Protein AF-A0A497GL26-F1 (afdb_monomer_lite)

Sequence (88 aa):
MVMRSSFEFKVNVILSILRAASEEGEDISLNELLSSMPDDVNKFCKVIFKDLLSLPPRVFLARLMYSKTWVRPFEVAAKKFLKEVLSK

Radius of gyration: 12.45 Å; chains: 1; bounding box: 36×26×33 Å

Structure (mmCIF, N/CA/C/O backbone):
data_AF-A0A497GL26-F1
#
_entry.id   AF-A0A497GL26-F1
#
loop_
_atom_site.group_PDB
_atom_site.id
_atom_site.type_symbol
_atom_site.label_atom_id
_atom_site.label_alt_id
_atom_site.label_comp_id
_atom_site.label_asym_id
_atom_site.label_entity_id
_atom_site.label_seq_id
_atom_site.pdbx_PDB_ins_code
_atom_site.Cartn_x
_atom_site.Cartn_y
_atom_site.Cartn_z
_atom_site.occupancy
_atom_site.B_iso_or_equiv
_atom_site.auth_seq_id
_atom_site.auth_comp_id
_atom_site.a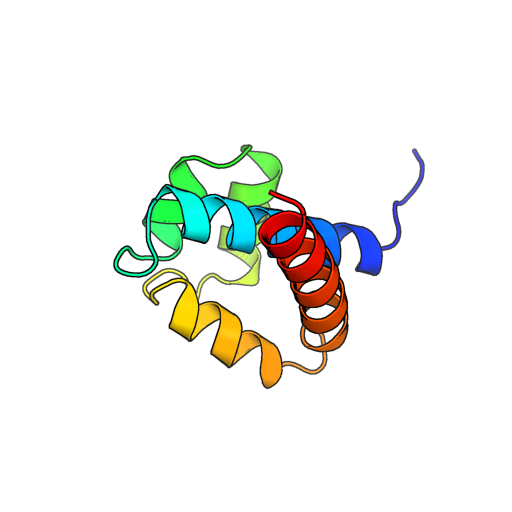uth_asym_id
_atom_site.auth_atom_id
_atom_site.pdbx_PDB_model_num
ATOM 1 N N . MET A 1 1 ? 23.432 12.199 5.876 1.00 39.38 1 MET A N 1
ATOM 2 C CA . MET A 1 1 ? 21.986 12.000 5.646 1.00 39.38 1 MET A CA 1
ATOM 3 C C . MET A 1 1 ? 21.764 10.502 5.531 1.00 39.38 1 MET A C 1
ATOM 5 O O . MET A 1 1 ? 22.213 9.912 4.558 1.00 39.38 1 MET A O 1
ATOM 9 N N . VAL A 1 2 ? 21.266 9.860 6.592 1.00 40.38 2 VAL A N 1
ATOM 10 C CA . VAL A 1 2 ? 21.187 8.392 6.665 1.00 40.38 2 VAL A CA 1
ATOM 11 C C . VAL A 1 2 ? 20.236 7.920 5.575 1.00 40.38 2 VAL A C 1
ATOM 13 O O . VAL A 1 2 ? 19.044 8.222 5.613 1.00 40.38 2 VAL A O 1
ATOM 16 N N . MET A 1 3 ? 20.782 7.217 4.589 1.00 43.38 3 MET A N 1
ATOM 17 C CA . MET A 1 3 ? 20.031 6.513 3.564 1.00 43.38 3 MET A CA 1
ATOM 18 C C . MET A 1 3 ? 19.251 5.402 4.279 1.00 43.38 3 MET A C 1
ATOM 20 O O . MET A 1 3 ? 19.732 4.277 4.385 1.00 43.38 3 MET A O 1
ATOM 24 N N . ARG A 1 4 ? 18.085 5.737 4.863 1.00 50.06 4 ARG A N 1
ATOM 25 C CA . ARG A 1 4 ? 17.099 4.745 5.319 1.00 50.06 4 ARG A CA 1
ATOM 26 C C . ARG A 1 4 ? 16.991 3.731 4.191 1.00 50.06 4 ARG A C 1
ATOM 28 O O . ARG A 1 4 ? 16.802 4.137 3.041 1.00 50.06 4 ARG A O 1
ATOM 35 N N . SER A 1 5 ? 17.231 2.455 4.491 1.00 59.38 5 SER A N 1
ATOM 36 C CA . SER A 1 5 ? 17.352 1.440 3.446 1.00 59.38 5 SER A CA 1
ATOM 37 C C . SER A 1 5 ? 16.142 1.537 2.513 1.00 59.38 5 SER A C 1
ATOM 39 O O . SER A 1 5 ? 15.011 1.731 2.969 1.00 59.38 5 SER A O 1
ATOM 41 N N . SER A 1 6 ? 16.362 1.429 1.199 1.00 83.62 6 SER A N 1
ATOM 42 C CA . SER A 1 6 ? 15.273 1.495 0.211 1.00 83.62 6 SER A CA 1
ATOM 43 C C . SER A 1 6 ? 14.127 0.532 0.553 1.00 83.62 6 SER A C 1
ATOM 45 O O . SER A 1 6 ? 12.984 0.777 0.186 1.00 83.62 6 SER A O 1
ATOM 47 N N . PHE A 1 7 ? 14.417 -0.534 1.304 1.00 92.94 7 PHE A N 1
ATOM 48 C CA . PHE A 1 7 ? 13.448 -1.460 1.868 1.00 92.94 7 PHE A CA 1
ATOM 49 C C . PHE A 1 7 ? 12.534 -0.833 2.933 1.00 92.94 7 PHE A C 1
ATOM 51 O O . PHE A 1 7 ? 11.317 -0.878 2.778 1.00 92.94 7 PHE A O 1
ATOM 58 N N . GLU A 1 8 ? 13.084 -0.240 3.997 1.00 94.00 8 GLU A N 1
ATOM 59 C CA . GLU A 1 8 ? 12.287 0.370 5.075 1.00 94.00 8 GLU A CA 1
ATOM 60 C C . GLU A 1 8 ? 11.395 1.493 4.560 1.00 94.00 8 GLU A C 1
ATOM 62 O O . GLU A 1 8 ? 10.240 1.606 4.969 1.00 94.00 8 GLU A O 1
ATOM 67 N N . PHE A 1 9 ? 11.908 2.293 3.624 1.00 91.75 9 PHE A N 1
ATOM 68 C CA . PHE A 1 9 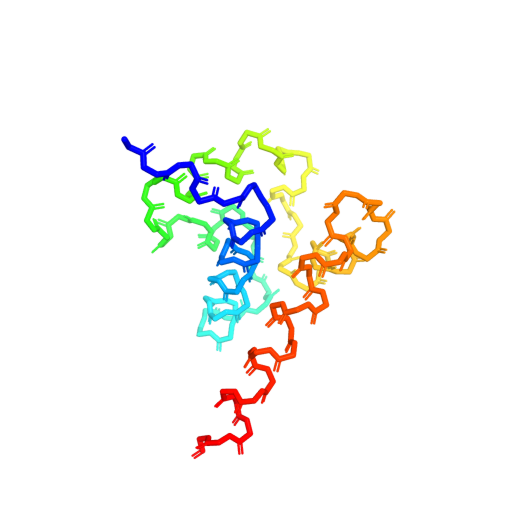? 11.108 3.323 2.978 1.00 91.75 9 PHE A CA 1
ATOM 69 C C . PHE A 1 9 ? 9.899 2.720 2.248 1.00 91.75 9 PHE A C 1
ATOM 71 O O . PHE A 1 9 ? 8.773 3.151 2.481 1.00 91.75 9 PHE A O 1
ATOM 78 N N . LYS A 1 10 ? 10.097 1.664 1.446 1.00 94.00 10 LYS A N 1
ATOM 79 C CA . LYS A 1 10 ? 8.996 0.953 0.770 1.00 94.00 10 LYS A CA 1
ATOM 80 C C . LYS A 1 10 ? 7.988 0.364 1.754 1.00 94.00 10 LYS A C 1
ATOM 82 O O . LYS A 1 10 ? 6.790 0.469 1.516 1.00 94.00 10 LYS A O 1
ATOM 87 N N . VAL A 1 11 ? 8.459 -0.232 2.852 1.00 96.75 11 VAL A N 1
ATOM 88 C CA . VAL A 1 11 ? 7.585 -0.748 3.919 1.00 96.75 11 VAL A CA 1
ATOM 89 C C . VAL A 1 11 ? 6.713 0.373 4.474 1.00 96.75 11 VAL A C 1
ATOM 91 O O . VAL A 1 11 ? 5.507 0.193 4.603 1.00 96.75 11 VAL A O 1
ATOM 94 N N . ASN A 1 12 ? 7.303 1.531 4.772 1.00 95.25 12 ASN A N 1
ATOM 95 C CA . ASN A 1 12 ? 6.567 2.663 5.327 1.00 95.25 12 ASN A CA 1
ATOM 96 C C . ASN A 1 12 ? 5.562 3.243 4.327 1.00 95.25 12 ASN A C 1
ATOM 98 O O . ASN A 1 12 ? 4.446 3.543 4.727 1.00 95.25 12 ASN A O 1
ATOM 102 N N . VAL A 1 13 ? 5.911 3.333 3.038 1.00 95.06 13 VAL A N 1
ATOM 103 C CA . VAL A 1 13 ? 4.975 3.759 1.983 1.00 95.06 13 VAL A CA 1
ATOM 104 C C . VAL A 1 13 ? 3.750 2.844 1.936 1.00 95.06 13 VAL A C 1
ATOM 106 O O . VAL A 1 13 ? 2.623 3.324 1.989 1.00 95.06 13 VAL A O 1
ATOM 109 N N . ILE A 1 14 ? 3.952 1.525 1.890 1.00 96.50 14 ILE A N 1
ATOM 110 C CA . ILE A 1 14 ? 2.836 0.569 1.850 1.00 96.50 14 ILE A CA 1
ATOM 111 C C . ILE A 1 14 ? 2.016 0.630 3.139 1.00 96.50 14 ILE A C 1
ATOM 113 O O . ILE A 1 14 ? 0.792 0.575 3.087 1.00 96.50 14 ILE A O 1
ATOM 117 N N . LEU A 1 15 ? 2.674 0.754 4.293 1.00 97.06 15 LEU A N 1
ATOM 118 C CA . LEU A 1 15 ? 1.991 0.866 5.578 1.00 97.06 15 LEU A CA 1
ATOM 119 C C . LEU A 1 15 ? 1.113 2.122 5.639 1.00 97.06 15 LEU A C 1
ATOM 121 O O . LEU A 1 15 ? -0.016 2.040 6.112 1.00 97.06 15 LEU A O 1
ATOM 125 N N . SER A 1 16 ? 1.588 3.257 5.119 1.00 95.62 16 SER A N 1
ATOM 126 C CA . SER A 1 16 ? 0.771 4.466 4.985 1.00 95.62 1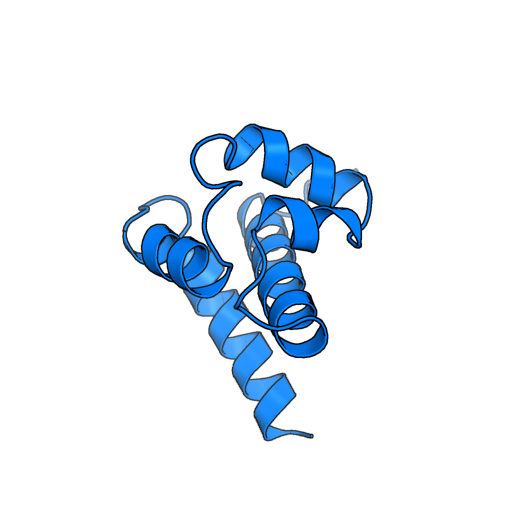6 SER A CA 1
ATOM 127 C C . SER A 1 16 ? -0.442 4.233 4.083 1.00 95.62 16 SER A C 1
ATOM 129 O O . SER A 1 16 ? -1.531 4.677 4.426 1.00 95.62 16 SER A O 1
ATOM 131 N N . ILE A 1 17 ? -0.282 3.503 2.971 1.00 95.94 17 ILE A N 1
ATOM 132 C CA . ILE A 1 17 ? -1.391 3.166 2.055 1.00 95.94 17 ILE A CA 1
ATOM 133 C C . ILE A 1 17 ? -2.423 2.277 2.741 1.00 95.94 17 ILE A C 1
ATOM 135 O O . ILE A 1 17 ? -3.610 2.559 2.638 1.00 95.94 17 ILE A O 1
ATOM 139 N N . LEU A 1 18 ? -1.990 1.255 3.479 1.00 96.75 18 LEU A N 1
ATOM 140 C CA . LEU A 1 18 ? -2.888 0.384 4.243 1.00 96.75 18 LEU A CA 1
ATOM 141 C C . LEU A 1 18 ? -3.693 1.165 5.288 1.00 96.75 18 LEU A C 1
ATOM 143 O O . LEU A 1 18 ? -4.898 0.970 5.406 1.00 96.75 18 LEU A O 1
ATOM 147 N N . ARG A 1 19 ? -3.038 2.072 6.022 1.00 95.81 19 ARG A N 1
ATOM 148 C CA . ARG A 1 19 ? -3.703 2.913 7.027 1.00 95.81 19 ARG A CA 1
ATOM 149 C C . ARG A 1 19 ? -4.721 3.852 6.395 1.00 95.81 19 ARG A C 1
ATOM 151 O O . ARG A 1 19 ? -5.869 3.839 6.812 1.00 95.81 19 ARG A O 1
ATOM 158 N N . ALA A 1 20 ? -4.322 4.587 5.359 1.00 95.19 20 ALA A N 1
ATOM 159 C CA . ALA A 1 20 ? -5.227 5.497 4.668 1.00 95.19 20 ALA A CA 1
ATOM 160 C C . ALA A 1 20 ? -6.418 4.743 4.058 1.00 95.19 20 ALA A C 1
ATOM 162 O O . ALA A 1 20 ? -7.552 5.171 4.210 1.00 95.19 20 ALA A O 1
ATOM 163 N N . ALA A 1 21 ? -6.191 3.590 3.417 1.00 95.50 21 ALA A N 1
ATOM 164 C CA . ALA A 1 21 ? -7.272 2.789 2.839 1.00 95.50 21 ALA A CA 1
ATOM 165 C C . ALA A 1 21 ? -8.243 2.251 3.907 1.00 95.50 21 ALA A C 1
ATOM 167 O O . ALA A 1 21 ? -9.432 2.108 3.645 1.00 95.50 21 ALA A O 1
ATOM 168 N N . SER A 1 22 ? -7.752 1.986 5.121 1.00 94.69 22 SER A N 1
ATOM 169 C CA . SER A 1 22 ? -8.593 1.595 6.256 1.00 94.69 22 SER A CA 1
ATOM 170 C C . SER A 1 22 ? -9.451 2.735 6.808 1.00 94.69 22 SER A C 1
ATOM 172 O O . SER A 1 22 ? -10.430 2.449 7.493 1.00 94.69 22 SER A O 1
ATOM 174 N N . GLU A 1 23 ? -9.062 3.988 6.578 1.00 93.31 23 GLU A N 1
ATOM 175 C CA . GLU A 1 23 ? -9.767 5.184 7.054 1.00 93.31 23 GLU A CA 1
ATOM 176 C C . GLU A 1 23 ? -10.733 5.718 5.986 1.00 93.31 23 GLU A C 1
ATOM 178 O O . GLU A 1 23 ? -11.902 5.953 6.276 1.00 93.31 23 GLU A O 1
ATOM 183 N N . GLU A 1 24 ? -10.265 5.836 4.742 1.00 92.81 24 GLU A N 1
ATOM 184 C CA . GLU A 1 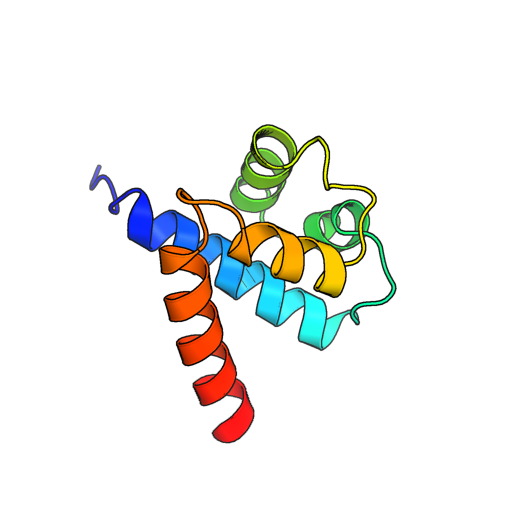24 ? -11.000 6.415 3.606 1.00 92.81 24 GLU A CA 1
ATOM 185 C C . GLU A 1 24 ? -11.834 5.381 2.828 1.00 92.81 24 GLU A C 1
ATOM 187 O O . GLU A 1 24 ? -12.682 5.729 2.005 1.00 92.81 24 GLU A O 1
ATOM 192 N N . GLY A 1 25 ? -11.597 4.091 3.076 1.00 90.25 25 GLY A N 1
ATOM 193 C CA . GLY A 1 25 ? -12.220 2.985 2.359 1.00 90.25 25 GLY A CA 1
ATOM 194 C C . GLY A 1 25 ? -11.437 2.529 1.125 1.00 90.25 25 GLY A C 1
ATOM 195 O O . GLY A 1 25 ? -10.560 3.206 0.586 1.00 90.25 25 GLY A O 1
ATOM 196 N N . GLU A 1 26 ? -11.762 1.324 0.658 1.00 92.12 26 GLU A N 1
ATOM 197 C CA . GLU A 1 26 ? -11.040 0.667 -0.437 1.00 92.12 26 GLU A CA 1
ATOM 198 C C . GLU A 1 26 ? -11.710 0.832 -1.808 1.00 92.12 26 GLU A C 1
ATOM 200 O O . GLU A 1 26 ? -11.191 0.279 -2.776 1.00 92.12 26 GLU A O 1
ATOM 205 N N . ASP A 1 27 ? -12.843 1.540 -1.900 1.00 91.69 27 ASP A N 1
ATOM 206 C CA . ASP A 1 27 ? -13.651 1.725 -3.122 1.00 91.69 27 ASP A CA 1
ATOM 207 C C . ASP A 1 27 ? -13.334 3.004 -3.916 1.00 91.69 27 ASP A C 1
ATOM 209 O O . ASP A 1 27 ? -13.914 3.230 -4.977 1.00 91.69 27 ASP A O 1
ATOM 213 N N . ILE A 1 28 ? -12.383 3.810 -3.448 1.00 95.19 28 ILE A N 1
ATOM 214 C CA . ILE A 1 28 ? -11.825 4.949 -4.193 1.00 95.19 28 ILE A CA 1
ATOM 215 C C . ILE A 1 28 ? -10.618 4.516 -5.027 1.00 95.19 28 ILE A C 1
ATOM 217 O O . ILE A 1 28 ? -10.067 3.439 -4.812 1.00 95.19 28 ILE A O 1
ATOM 221 N N . SER A 1 29 ? -10.162 5.339 -5.971 1.00 97.31 29 SER A N 1
ATOM 222 C CA . SER A 1 29 ? -8.909 5.073 -6.685 1.00 97.31 29 SER A CA 1
ATOM 223 C C . SER A 1 29 ? -7.681 5.317 -5.800 1.00 97.31 29 SER A C 1
ATOM 225 O O . SER A 1 29 ? -7.692 6.135 -4.878 1.00 97.31 29 SER A O 1
ATOM 227 N N . LEU A 1 30 ? -6.564 4.658 -6.120 1.00 96.88 30 LEU A N 1
ATOM 228 C CA . LEU A 1 30 ? -5.284 4.928 -5.468 1.00 96.88 30 LEU A CA 1
ATOM 229 C C . LEU A 1 30 ? -4.872 6.402 -5.620 1.00 96.88 30 LEU A C 1
ATOM 231 O O . LEU A 1 30 ? -4.300 6.969 -4.699 1.00 96.88 30 LEU A O 1
ATOM 235 N N . ASN A 1 31 ? -5.162 7.049 -6.752 1.00 97.00 31 ASN A N 1
ATOM 236 C CA . ASN A 1 31 ? -4.863 8.469 -6.948 1.00 97.00 31 ASN A CA 1
ATOM 237 C C . ASN A 1 31 ? -5.616 9.379 -5.966 1.00 97.00 31 ASN A C 1
ATOM 239 O O . ASN A 1 31 ? -5.032 10.330 -5.442 1.00 97.00 31 ASN A O 1
ATOM 243 N N . GLU A 1 32 ? -6.898 9.096 -5.732 1.00 96.69 32 GLU A N 1
ATOM 244 C CA . GLU A 1 32 ? -7.709 9.810 -4.743 1.00 96.69 32 GLU A CA 1
ATOM 245 C C . GLU A 1 32 ? -7.144 9.589 -3.340 1.00 96.69 32 GLU A C 1
ATOM 247 O O . GLU A 1 32 ? -6.849 10.564 -2.651 1.00 96.69 32 GLU A O 1
ATOM 252 N N . LEU A 1 33 ? -6.850 8.335 -2.977 1.00 96.62 33 LEU A N 1
ATOM 253 C CA . LEU A 1 33 ? -6.246 7.996 -1.687 1.00 96.62 33 LEU A CA 1
ATOM 254 C C . LEU A 1 33 ? -4.905 8.713 -1.454 1.00 96.62 33 LEU A C 1
ATOM 256 O O . LEU A 1 33 ? -4.645 9.244 -0.381 1.00 96.62 33 LEU A O 1
ATOM 260 N N . LEU A 1 34 ? -4.027 8.750 -2.460 1.00 95.62 34 LEU A N 1
ATOM 261 C CA . LEU A 1 34 ? -2.715 9.396 -2.346 1.00 95.62 34 LEU A CA 1
ATOM 262 C C . LEU A 1 34 ? -2.810 10.917 -2.184 1.00 95.62 34 LEU A C 1
ATOM 264 O O . LEU A 1 34 ? -1.839 11.543 -1.765 1.00 95.62 34 LEU A O 1
ATOM 268 N N . SER A 1 35 ? -3.943 11.527 -2.534 1.00 93.31 35 SER A N 1
ATOM 269 C CA . SER A 1 35 ? -4.106 12.982 -2.484 1.00 93.31 35 SER A CA 1
ATOM 270 C C . SER A 1 35 ? -4.278 13.512 -1.056 1.00 93.31 35 SER A C 1
ATOM 272 O O . SER A 1 35 ? -4.029 14.693 -0.834 1.00 93.31 35 SER A O 1
ATOM 274 N N . SER A 1 36 ? -4.616 12.651 -0.090 1.00 90.00 36 SER A N 1
ATOM 275 C CA . SER A 1 36 ? -4.625 12.974 1.345 1.00 90.00 36 SER A CA 1
ATOM 276 C C . SER A 1 36 ? -3.299 12.654 2.057 1.00 90.00 36 SER A C 1
ATOM 278 O O . SER A 1 36 ? -3.152 12.915 3.250 1.00 90.00 36 SER A O 1
ATOM 280 N N . MET A 1 37 ? -2.308 12.103 1.346 1.00 91.50 37 MET A N 1
ATOM 281 C CA . MET A 1 37 ? -1.021 11.704 1.920 1.00 91.50 37 MET A CA 1
ATOM 282 C C . MET A 1 37 ? 0.036 12.815 1.893 1.00 91.50 37 MET A C 1
ATOM 284 O O . MET A 1 37 ? -0.046 13.717 1.059 1.00 91.50 37 MET A O 1
ATOM 288 N N . PRO A 1 38 ? 1.098 12.708 2.725 1.00 92.00 38 PRO A N 1
ATOM 289 C CA . PRO A 1 38 ? 2.264 13.581 2.631 1.00 92.00 38 PRO A CA 1
ATOM 290 C C . PRO A 1 38 ? 2.822 13.689 1.204 1.00 92.00 38 PRO A C 1
ATOM 292 O O . PRO A 1 38 ? 2.930 12.691 0.485 1.00 92.00 38 PRO A O 1
ATOM 295 N N . ASP A 1 39 ? 3.206 14.905 0.811 1.00 91.25 39 ASP A N 1
ATOM 296 C CA . ASP A 1 39 ? 3.637 15.253 -0.549 1.00 91.25 39 ASP A CA 1
ATOM 297 C C . ASP A 1 39 ? 4.759 14.366 -1.101 1.00 91.25 39 ASP A C 1
ATOM 299 O O . ASP A 1 39 ? 4.788 14.057 -2.295 1.00 91.25 39 ASP A O 1
ATOM 303 N N . ASP A 1 40 ? 5.706 13.972 -0.253 1.00 87.88 40 ASP A N 1
ATOM 304 C CA . ASP A 1 40 ? 6.830 13.116 -0.620 1.00 87.88 40 ASP A CA 1
ATOM 305 C C . ASP A 1 40 ? 6.367 11.693 -0.963 1.00 87.88 40 ASP A C 1
ATOM 307 O O . ASP A 1 40 ? 6.758 11.150 -2.001 1.00 87.88 40 ASP A O 1
ATOM 311 N N . VAL A 1 41 ? 5.476 11.120 -0.149 1.00 90.19 41 VAL A N 1
ATOM 312 C CA . VAL A 1 41 ? 4.851 9.812 -0.396 1.00 90.19 41 VAL A CA 1
ATOM 313 C C . VAL A 1 41 ? 3.970 9.863 -1.641 1.00 90.19 41 VAL A C 1
ATOM 315 O O . VAL A 1 41 ? 4.080 8.983 -2.496 1.00 90.19 41 VAL A O 1
ATOM 318 N N . ASN A 1 42 ? 3.147 10.904 -1.781 1.00 93.12 42 ASN A N 1
ATOM 319 C CA . ASN A 1 42 ? 2.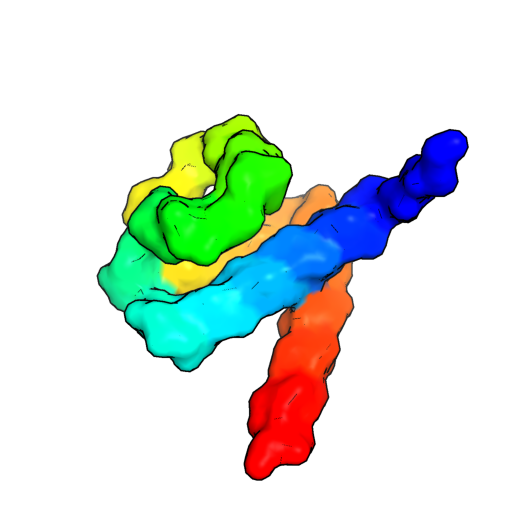261 11.101 -2.926 1.00 93.12 42 ASN A CA 1
ATOM 320 C C . ASN A 1 42 ? 3.058 11.168 -4.240 1.00 93.12 42 ASN A C 1
ATOM 322 O O . ASN A 1 42 ? 2.841 10.359 -5.148 1.00 93.12 42 ASN A O 1
ATOM 326 N N . LYS A 1 43 ? 4.055 12.062 -4.325 1.00 93.12 43 LYS A N 1
ATOM 327 C CA . LYS A 1 43 ? 4.916 12.201 -5.514 1.00 93.12 43 LYS A CA 1
ATOM 328 C C . LYS A 1 43 ? 5.649 10.904 -5.836 1.00 93.12 43 LYS A C 1
ATOM 330 O O . LYS A 1 43 ? 5.658 10.481 -6.992 1.00 93.12 43 LYS A O 1
ATOM 335 N N . PHE A 1 44 ? 6.229 10.254 -4.828 1.00 92.50 44 PHE A N 1
ATOM 336 C CA . PHE A 1 44 ? 6.912 8.979 -5.013 1.00 92.50 44 PHE A CA 1
ATOM 337 C C . PHE A 1 44 ? 5.971 7.913 -5.592 1.00 92.50 44 PHE A C 1
ATOM 339 O O . PHE A 1 44 ? 6.298 7.281 -6.598 1.00 92.50 44 PHE A O 1
ATOM 346 N N . CYS A 1 45 ? 4.781 7.749 -5.012 1.00 93.94 45 CYS A N 1
ATOM 347 C CA . CYS A 1 45 ? 3.811 6.759 -5.469 1.00 93.94 45 CYS A CA 1
ATOM 348 C C . CYS A 1 45 ? 3.310 7.056 -6.884 1.00 93.94 45 CYS A C 1
ATOM 350 O O . CYS A 1 45 ? 3.215 6.134 -7.689 1.00 93.94 45 CYS A O 1
ATOM 352 N N . LYS A 1 46 ? 3.064 8.325 -7.229 1.00 94.69 46 LYS A N 1
ATOM 353 C CA . LYS A 1 46 ? 2.642 8.715 -8.583 1.00 94.69 46 LYS A CA 1
ATOM 354 C C . LYS A 1 46 ? 3.688 8.421 -9.651 1.00 94.69 46 LYS A C 1
ATOM 356 O O . LYS A 1 46 ? 3.323 8.054 -10.762 1.00 94.69 46 LYS A O 1
ATOM 361 N N . VAL A 1 47 ? 4.975 8.531 -9.325 1.00 94.75 47 VAL A N 1
ATOM 362 C CA . VAL A 1 47 ? 6.060 8.178 -10.254 1.00 94.75 47 VAL A CA 1
ATOM 363 C C . VAL A 1 47 ? 6.185 6.663 -10.405 1.00 94.75 47 VAL A C 1
ATOM 365 O O . VAL A 1 47 ? 6.264 6.147 -11.518 1.00 94.75 47 VAL A O 1
ATOM 368 N N . ILE A 1 48 ? 6.204 5.942 -9.287 1.00 94.88 48 ILE A N 1
ATOM 369 C CA . ILE A 1 4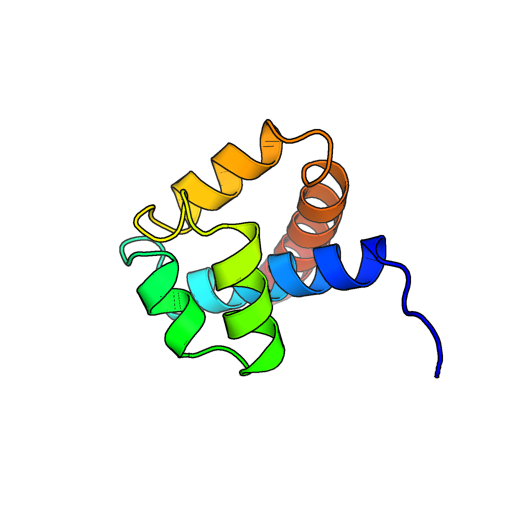8 ? 6.508 4.508 -9.262 1.00 94.88 48 ILE A CA 1
ATOM 370 C C . ILE A 1 48 ? 5.318 3.645 -9.693 1.00 94.88 48 ILE A C 1
ATOM 372 O O . ILE A 1 48 ? 5.508 2.621 -10.346 1.00 94.88 48 ILE A O 1
ATOM 376 N N . PHE A 1 49 ? 4.099 4.043 -9.335 1.00 94.75 49 PHE A N 1
ATOM 377 C CA . PHE A 1 49 ? 2.870 3.279 -9.552 1.00 94.75 49 PHE A CA 1
ATOM 378 C C . PHE A 1 49 ? 1.942 3.938 -10.570 1.00 94.75 49 PHE A C 1
ATOM 380 O O . PHE A 1 49 ? 0.739 3.696 -10.530 1.00 94.75 49 PHE A O 1
ATOM 387 N N . LYS A 1 50 ? 2.487 4.749 -11.487 1.00 94.62 50 LYS A N 1
ATOM 388 C CA . LYS A 1 50 ? 1.723 5.524 -12.480 1.00 94.62 50 LYS A CA 1
ATOM 389 C C . LYS A 1 50 ? 0.625 4.712 -13.189 1.00 94.62 50 LYS A C 1
ATOM 391 O O . LYS A 1 50 ? -0.487 5.200 -13.349 1.00 94.62 50 LYS A O 1
ATOM 396 N N . ASP A 1 51 ? 0.913 3.453 -13.528 1.00 94.94 51 ASP A N 1
ATOM 397 C CA . ASP A 1 51 ? 0.013 2.577 -14.293 1.00 94.94 51 ASP A CA 1
ATOM 398 C C . ASP A 1 51 ? -1.050 1.889 -13.413 1.00 94.94 51 ASP A C 1
ATOM 400 O O . ASP A 1 51 ? -1.907 1.165 -13.912 1.00 94.94 51 ASP A O 1
ATOM 404 N N . LEU A 1 52 ? -0.985 2.082 -12.093 1.00 95.56 52 LEU A N 1
ATOM 405 C CA . LEU A 1 52 ? -1.882 1.484 -11.101 1.00 95.56 52 LEU A CA 1
ATOM 406 C C . LEU A 1 52 ? -2.730 2.535 -10.370 1.00 95.56 52 LEU A C 1
ATOM 408 O O . LEU A 1 52 ? -3.526 2.175 -9.508 1.00 95.56 52 LEU A O 1
ATOM 412 N N . LEU A 1 53 ? -2.573 3.822 -10.695 1.00 96.62 53 LEU A N 1
ATOM 413 C CA . LEU A 1 53 ? -3.212 4.933 -9.982 1.00 96.62 53 LEU A CA 1
ATOM 414 C C . LEU A 1 53 ? -4.743 4.928 -10.060 1.00 96.62 53 LEU A C 1
ATOM 416 O O . LEU A 1 53 ? -5.398 5.416 -9.144 1.00 96.62 53 LEU A O 1
ATOM 420 N N . SER A 1 54 ? -5.313 4.383 -11.134 1.00 96.81 54 SER A N 1
ATOM 421 C CA . SER A 1 54 ? -6.764 4.250 -11.304 1.00 96.81 54 SER A CA 1
ATOM 422 C C . SER A 1 54 ? -7.354 3.040 -10.578 1.00 96.81 54 SER A C 1
ATOM 424 O O . SER A 1 54 ? -8.574 2.918 -10.497 1.00 96.81 54 SER A O 1
ATOM 426 N N . LEU A 1 55 ? -6.518 2.129 -10.071 1.00 97.00 55 LEU A N 1
ATOM 427 C CA . LEU A 1 55 ? -6.993 0.929 -9.394 1.00 97.00 55 LEU A CA 1
ATOM 428 C C . LEU A 1 55 ? -7.422 1.253 -7.960 1.00 97.00 55 LEU A C 1
ATOM 430 O O . LEU A 1 55 ? -6.763 2.061 -7.301 1.00 97.00 55 LEU A O 1
ATOM 434 N N . PRO A 1 56 ? -8.448 0.568 -7.433 1.00 97.19 56 PRO A N 1
ATOM 435 C CA . PRO A 1 56 ? -8.764 0.649 -6.016 1.00 97.19 56 PRO A CA 1
ATOM 436 C C . PRO A 1 56 ? -7.618 0.109 -5.141 1.00 97.19 56 PRO A C 1
ATOM 438 O O . PRO A 1 56 ? -6.938 -0.837 -5.571 1.00 97.19 56 PRO A O 1
ATOM 441 N N . PRO A 1 57 ? -7.409 0.627 -3.912 1.00 96.00 57 PRO A N 1
ATOM 442 C CA . PRO A 1 57 ? -6.340 0.204 -3.007 1.00 96.00 57 PRO A CA 1
ATOM 443 C C . PRO A 1 57 ? -6.212 -1.314 -2.868 1.00 96.00 57 PRO A C 1
ATOM 445 O O . PRO A 1 57 ? -5.115 -1.849 -3.020 1.00 96.00 57 PRO A O 1
ATOM 448 N N . ARG A 1 58 ? -7.328 -2.034 -2.700 1.00 95.12 58 ARG A N 1
ATOM 449 C CA . ARG A 1 58 ? -7.336 -3.506 -2.610 1.00 95.12 58 ARG A CA 1
ATOM 450 C C . ARG A 1 58 ? -6.719 -4.197 -3.825 1.00 95.12 58 ARG A C 1
ATOM 452 O O . ARG A 1 58 ? -5.948 -5.146 -3.690 1.00 95.12 58 ARG A O 1
ATOM 459 N N . VAL A 1 59 ? -7.019 -3.700 -5.027 1.00 96.44 59 VAL A N 1
ATOM 460 C CA . VAL A 1 59 ? -6.515 -4.266 -6.284 1.00 96.44 59 VAL A CA 1
ATOM 461 C C . VAL A 1 59 ? -5.044 -3.904 -6.450 1.00 96.44 59 VAL A C 1
ATOM 463 O O . VAL A 1 59 ? -4.238 -4.765 -6.796 1.00 96.44 59 VAL A O 1
ATOM 466 N N . PHE A 1 60 ? -4.668 -2.659 -6.148 1.00 96.25 60 PHE A N 1
ATOM 467 C CA . PHE A 1 60 ? -3.272 -2.226 -6.124 1.00 96.25 60 PHE A CA 1
ATOM 468 C C . PHE A 1 60 ? -2.416 -3.104 -5.195 1.00 96.25 60 PHE A C 1
ATOM 470 O O . PHE A 1 60 ? -1.388 -3.632 -5.622 1.00 96.25 60 PHE A O 1
ATOM 477 N N . LEU A 1 61 ? -2.859 -3.326 -3.956 1.00 94.56 61 LEU A N 1
ATOM 478 C CA . LEU A 1 61 ? -2.157 -4.156 -2.974 1.00 94.56 61 LEU A CA 1
ATOM 479 C C . LEU A 1 61 ? -2.031 -5.608 -3.453 1.00 94.56 61 LEU A C 1
ATOM 481 O O . LEU A 1 61 ? -0.946 -6.188 -3.387 1.00 94.56 61 LEU A O 1
ATOM 485 N N . ALA A 1 62 ? -3.093 -6.172 -4.037 1.00 95.19 62 ALA A N 1
ATOM 486 C CA . ALA A 1 62 ? -3.035 -7.492 -4.661 1.00 95.19 62 ALA A CA 1
ATOM 487 C C . ALA A 1 62 ? -2.020 -7.547 -5.819 1.00 95.19 62 ALA A C 1
ATOM 489 O O . ALA A 1 62 ? -1.313 -8.541 -5.976 1.00 95.19 62 ALA A O 1
ATOM 490 N N . ARG A 1 63 ? -1.879 -6.476 -6.614 1.00 94.88 63 ARG A N 1
ATOM 491 C CA . ARG A 1 63 ? -0.857 -6.389 -7.674 1.00 94.88 63 ARG A CA 1
ATOM 492 C C . ARG A 1 63 ? 0.565 -6.371 -7.111 1.00 94.88 63 ARG A C 1
ATOM 494 O O . ARG A 1 63 ? 1.450 -6.961 -7.735 1.00 94.88 63 ARG A O 1
ATOM 501 N N . LEU A 1 64 ? 0.794 -5.764 -5.942 1.00 94.12 64 LEU A N 1
ATOM 502 C CA . LEU A 1 64 ? 2.119 -5.748 -5.307 1.00 94.12 64 LEU A CA 1
ATOM 503 C C . LEU A 1 64 ? 2.627 -7.150 -4.953 1.00 94.12 64 LEU A C 1
ATOM 505 O O . LEU A 1 64 ? 3.834 -7.383 -5.038 1.00 94.12 64 LEU A O 1
ATOM 509 N N . MET A 1 65 ? 1.733 -8.095 -4.645 1.00 93.69 65 MET A N 1
ATOM 510 C CA . MET A 1 65 ? 2.098 -9.492 -4.367 1.00 93.69 65 MET A CA 1
ATOM 511 C C . MET A 1 65 ? 2.795 -10.185 -5.540 1.00 93.69 65 MET A C 1
ATOM 513 O O . MET A 1 65 ? 3.613 -11.078 -5.336 1.00 93.69 65 MET A O 1
ATOM 517 N N . TYR A 1 66 ? 2.528 -9.746 -6.770 1.00 93.25 66 TYR A N 1
ATOM 518 C CA . TYR A 1 66 ? 3.156 -10.293 -7.974 1.00 93.25 66 TYR A CA 1
ATOM 519 C C . TYR A 1 66 ? 4.457 -9.576 -8.350 1.00 93.25 66 TYR A C 1
ATOM 521 O O . TYR A 1 66 ? 5.123 -9.948 -9.318 1.00 93.25 66 TYR A O 1
ATOM 529 N N . SER A 1 67 ? 4.846 -8.538 -7.607 1.00 93.38 67 SER A N 1
ATOM 530 C CA . SER A 1 67 ? 6.061 -7.786 -7.881 1.00 93.38 67 SER A CA 1
ATOM 531 C C . SER A 1 67 ? 7.225 -8.278 -7.030 1.00 93.38 67 SER A C 1
ATOM 533 O O . SER A 1 67 ? 7.244 -8.090 -5.814 1.00 93.38 67 SER A O 1
ATOM 535 N N . LYS A 1 68 ? 8.276 -8.791 -7.682 1.00 93.44 68 LYS A N 1
ATOM 536 C CA . LYS A 1 68 ? 9.533 -9.196 -7.018 1.00 93.44 68 LYS A CA 1
ATOM 537 C C . LYS A 1 68 ? 10.137 -8.083 -6.149 1.00 93.44 68 LYS A C 1
ATOM 539 O O . LYS A 1 68 ? 10.770 -8.361 -5.138 1.00 93.44 68 LYS A O 1
ATOM 544 N N . THR A 1 69 ? 9.919 -6.826 -6.530 1.00 92.88 69 THR A N 1
ATOM 545 C CA . THR A 1 69 ? 10.471 -5.645 -5.850 1.00 92.88 69 THR A CA 1
ATOM 546 C C . THR A 1 69 ? 9.649 -5.205 -4.635 1.00 92.88 69 THR A C 1
ATOM 548 O O . THR A 1 69 ? 10.200 -4.558 -3.739 1.00 92.88 69 THR A O 1
ATOM 551 N N . TRP A 1 70 ? 8.350 -5.517 -4.611 1.00 95.25 70 TRP A N 1
ATOM 552 C CA . TRP A 1 70 ? 7.392 -4.967 -3.644 1.00 95.25 70 TRP A CA 1
ATOM 553 C C . TRP A 1 70 ? 6.745 -6.013 -2.738 1.00 95.25 70 TRP A C 1
ATOM 555 O O . TRP A 1 70 ? 6.303 -5.643 -1.654 1.00 95.25 70 TRP A O 1
ATOM 565 N N . VAL A 1 71 ? 6.776 -7.299 -3.105 1.00 96.94 71 VAL A N 1
ATOM 566 C CA . VAL A 1 71 ? 6.176 -8.387 -2.318 1.00 96.94 71 VAL A CA 1
ATOM 567 C C . VAL A 1 71 ? 6.721 -8.434 -0.891 1.00 96.94 71 VAL A C 1
ATOM 569 O O . VAL A 1 71 ? 5.955 -8.428 0.067 1.00 96.94 71 VAL A O 1
ATOM 572 N N . ARG A 1 72 ? 8.047 -8.376 -0.711 1.00 97.06 72 ARG A N 1
ATOM 573 C CA . ARG A 1 72 ? 8.643 -8.471 0.627 1.00 97.06 72 ARG A CA 1
ATOM 574 C C . ARG A 1 72 ? 8.379 -7.232 1.496 1.00 97.06 72 ARG A C 1
ATOM 576 O O . ARG A 1 72 ? 8.012 -7.412 2.657 1.00 97.06 72 ARG A O 1
ATOM 583 N N . PRO A 1 73 ? 8.527 -5.990 0.990 1.00 96.94 73 PRO A N 1
ATOM 584 C CA . PRO A 1 73 ? 8.061 -4.809 1.714 1.00 96.94 73 PRO A CA 1
ATOM 585 C C . PRO A 1 73 ? 6.572 -4.867 2.074 1.00 96.94 73 PRO A C 1
ATOM 587 O O . PRO A 1 73 ? 6.211 -4.509 3.195 1.00 96.94 73 PRO A O 1
ATOM 590 N N . PHE A 1 74 ? 5.727 -5.353 1.157 1.00 97.25 74 PHE A N 1
ATOM 591 C CA . PHE A 1 74 ? 4.290 -5.490 1.383 1.00 97.25 74 PHE A CA 1
ATOM 592 C C . PHE A 1 74 ? 3.988 -6.451 2.531 1.00 97.25 74 PHE A C 1
ATOM 594 O O . PHE A 1 74 ? 3.283 -6.070 3.457 1.00 97.25 74 PHE A O 1
ATOM 601 N N . GLU A 1 75 ? 4.579 -7.648 2.537 1.00 97.75 75 GLU A N 1
ATOM 602 C CA . GLU A 1 75 ? 4.385 -8.626 3.614 1.00 97.75 75 GLU A CA 1
ATOM 603 C C . GLU A 1 75 ? 4.728 -8.054 4.996 1.00 97.75 75 GLU A C 1
ATOM 605 O O . GLU A 1 75 ? 4.024 -8.300 5.977 1.00 97.75 75 GLU A O 1
ATOM 610 N N . VAL A 1 76 ? 5.821 -7.291 5.093 1.00 98.06 76 VAL A N 1
ATOM 611 C CA . VAL A 1 76 ? 6.239 -6.669 6.357 1.00 98.06 76 VAL A CA 1
ATOM 612 C C . VAL A 1 76 ? 5.262 -5.569 6.771 1.00 98.06 76 VAL A C 1
ATOM 614 O O . VAL A 1 76 ? 4.885 -5.508 7.942 1.00 98.06 76 VAL A O 1
ATOM 617 N N . ALA A 1 77 ? 4.840 -4.716 5.835 1.00 98.00 77 ALA A N 1
ATOM 618 C CA . ALA A 1 77 ? 3.859 -3.667 6.096 1.00 98.00 77 ALA A CA 1
ATOM 619 C C . ALA A 1 77 ? 2.504 -4.250 6.527 1.00 98.00 77 ALA A C 1
ATOM 621 O O . ALA A 1 77 ? 1.966 -3.836 7.548 1.00 98.00 77 ALA A O 1
ATOM 622 N N . ALA A 1 78 ? 2.008 -5.269 5.822 1.00 97.75 78 ALA A N 1
ATOM 623 C CA . ALA A 1 78 ? 0.756 -5.952 6.130 1.00 97.75 78 ALA A CA 1
ATOM 624 C C . ALA A 1 78 ? 0.775 -6.591 7.526 1.00 97.75 78 ALA A C 1
ATOM 626 O O . ALA A 1 78 ? -0.180 -6.442 8.279 1.00 97.75 78 ALA A O 1
ATOM 627 N N . LYS A 1 79 ? 1.881 -7.237 7.927 1.00 98.19 79 LYS A N 1
ATOM 628 C CA . LYS A 1 79 ? 2.032 -7.781 9.290 1.00 98.19 79 LYS A CA 1
ATOM 629 C C . LYS A 1 79 ? 2.003 -6.696 10.366 1.00 98.19 79 LYS A C 1
ATOM 631 O O . LYS A 1 79 ? 1.396 -6.901 11.416 1.00 98.19 79 LYS A O 1
ATOM 636 N N . LYS A 1 80 ? 2.661 -5.555 10.124 1.00 98.25 80 LYS A N 1
ATOM 637 C CA . LYS A 1 80 ? 2.626 -4.406 11.046 1.00 98.25 80 LYS A CA 1
ATOM 638 C C . LYS A 1 80 ? 1.210 -3.851 11.164 1.00 98.25 80 LYS A C 1
ATOM 640 O O . LYS A 1 80 ? 0.712 -3.718 12.275 1.00 98.25 80 LYS A O 1
ATOM 645 N N . PHE A 1 81 ? 0.561 -3.614 10.029 1.00 97.75 81 PHE A N 1
ATOM 646 C CA . PHE A 1 81 ? -0.808 -3.120 9.972 1.00 97.75 81 PHE A CA 1
ATOM 647 C C . PHE A 1 81 ? -1.793 -4.068 10.668 1.00 97.75 81 PHE A C 1
ATOM 649 O O . PHE A 1 81 ? -2.569 -3.634 11.509 1.00 97.75 81 PHE A O 1
ATOM 656 N N . LEU A 1 82 ? -1.703 -5.377 10.413 1.00 97.19 82 LEU A N 1
ATOM 657 C CA . LEU A 1 82 ? -2.540 -6.375 11.080 1.00 97.19 82 LEU A CA 1
ATOM 658 C C . LEU A 1 82 ? -2.385 -6.317 12.604 1.00 97.19 82 LEU A C 1
ATOM 660 O O . LEU A 1 82 ? -3.377 -6.360 13.324 1.00 97.19 82 LEU A O 1
ATOM 664 N N . LYS A 1 83 ? -1.152 -6.179 13.106 1.00 97.38 83 LYS A N 1
ATOM 665 C CA . LYS A 1 83 ? -0.911 -6.017 14.545 1.00 97.38 83 LYS A CA 1
ATOM 666 C C . LYS A 1 83 ? -1.568 -4.745 15.087 1.00 97.38 83 LYS A C 1
ATOM 668 O O . LYS A 1 83 ? -2.136 -4.795 16.171 1.00 97.38 83 LYS A O 1
ATOM 673 N N . GLU A 1 84 ? -1.489 -3.634 14.357 1.00 96.06 84 GLU A N 1
ATOM 674 C CA . GLU A 1 84 ? -2.140 -2.369 14.731 1.00 96.06 84 GLU A CA 1
ATOM 675 C C . GLU A 1 84 ? -3.659 -2.518 14.809 1.00 96.06 84 GLU A C 1
ATOM 677 O O . GLU A 1 84 ? -4.251 -2.074 15.783 1.00 96.06 84 GLU A O 1
ATOM 682 N N . VAL A 1 85 ? -4.278 -3.177 13.827 1.00 94.50 85 VAL A N 1
ATOM 683 C CA . VAL A 1 85 ? -5.730 -3.404 13.796 1.00 94.50 85 VAL A CA 1
ATOM 684 C C . VAL A 1 85 ? -6.183 -4.324 14.928 1.00 94.50 85 VAL A C 1
ATOM 686 O O . VAL A 1 85 ? -7.165 -4.022 15.588 1.00 94.50 85 VAL A O 1
ATOM 689 N N . LEU A 1 86 ? -5.462 -5.418 15.186 1.00 95.06 86 LEU A N 1
ATOM 690 C CA . LEU A 1 86 ? -5.822 -6.389 16.229 1.00 95.06 86 LEU A CA 1
ATOM 691 C C . LEU A 1 86 ? -5.549 -5.905 17.660 1.00 95.06 86 LEU A C 1
ATOM 693 O O . LEU A 1 86 ? -5.969 -6.560 18.609 1.00 95.06 86 LEU A O 1
ATOM 697 N N . SER A 1 87 ? -4.787 -4.822 17.820 1.00 92.06 87 SER A N 1
ATOM 698 C CA . SER A 1 87 ? -4.462 -4.246 19.132 1.00 92.06 87 SER A CA 1
ATOM 699 C C . SER A 1 87 ? -5.322 -3.023 19.476 1.00 92.06 87 SER A C 1
ATOM 701 O O . SER A 1 87 ? -5.089 -2.414 20.520 1.00 92.06 87 SER A O 1
ATOM 703 N N . LYS A 1 88 ? -6.243 -2.634 18.589 1.00 69.62 88 LYS A N 1
ATOM 704 C CA . LYS A 1 88 ? -7.272 -1.617 18.834 1.00 69.62 88 LYS A CA 1
ATOM 705 C C . LYS A 1 88 ? -8.505 -2.276 19.441 1.00 69.62 88 LYS A C 1
ATOM 707 O O . LYS A 1 88 ? -9.116 -1.619 20.308 1.00 69.62 88 LYS A O 1
#

Secondary structure (DSSP, 8-state):
-----HHHHHHHHHHHHHHHHHHH-SSS-HHHHHTTS-HHHHHHHHHHTGGGTTS-HHHHHHHHTT-TTTHHHHHHHHHHHHHHHHT-

pLDDT: mean 91.77, std 11.81, range [39.38, 98.25]

Foldseek 3Di:
DDPPDPLVVLLVLLLLLLVLCVVVHQPAFQLVSLVPPDPVSSVVCCVPVVVRRRPGSVVVLVVLCVDPVRNVSSVNSVVVNVVVVVVD